Protein AF-A0A3B9V8P4-F1 (afdb_monomer)

Structure (mmCIF, N/CA/C/O backbone):
data_AF-A0A3B9V8P4-F1
#
_entry.id   AF-A0A3B9V8P4-F1
#
loop_
_atom_site.group_PDB
_atom_sit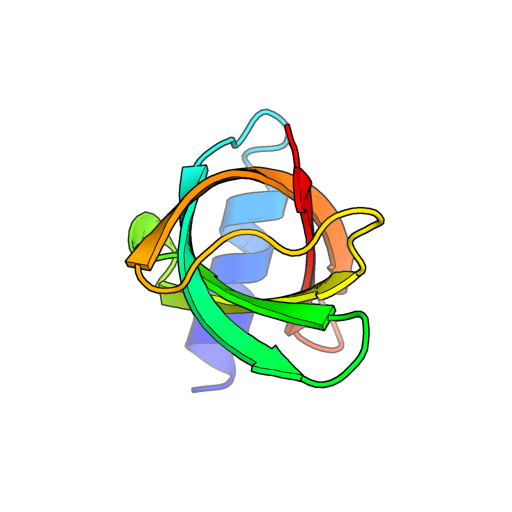e.id
_atom_site.type_symbol
_atom_site.label_atom_id
_atom_site.label_alt_id
_atom_site.label_comp_id
_atom_site.label_asym_id
_atom_site.label_entity_id
_atom_site.label_seq_id
_atom_site.pdbx_PDB_ins_code
_atom_site.Cartn_x
_atom_site.Cartn_y
_atom_site.Cartn_z
_atom_site.occupancy
_atom_site.B_iso_or_equiv
_atom_site.auth_seq_id
_atom_site.auth_comp_id
_atom_site.auth_asym_id
_atom_site.auth_atom_id
_atom_site.pdbx_PDB_model_num
ATOM 1 N N . ARG A 1 1 ? 10.816 -13.680 -7.701 1.00 74.06 1 ARG A N 1
ATOM 2 C CA . ARG A 1 1 ? 10.060 -12.753 -6.818 1.00 74.06 1 ARG A CA 1
ATOM 3 C C . ARG A 1 1 ? 10.411 -11.291 -7.103 1.00 74.06 1 ARG A C 1
ATOM 5 O O . ARG A 1 1 ? 9.497 -10.559 -7.437 1.00 74.06 1 ARG A O 1
ATOM 12 N N . ALA A 1 2 ? 11.692 -10.897 -7.086 1.00 79.38 2 ALA A N 1
ATOM 13 C CA . ALA A 1 2 ? 12.113 -9.506 -7.326 1.00 79.38 2 ALA A CA 1
ATOM 14 C C . ALA A 1 2 ? 11.569 -8.880 -8.628 1.00 79.38 2 ALA A C 1
ATOM 16 O O . ALA A 1 2 ? 11.069 -7.761 -8.594 1.00 79.38 2 ALA A O 1
ATOM 17 N N . SER A 1 3 ? 11.587 -9.612 -9.749 1.00 90.62 3 SER A N 1
ATOM 18 C CA . SER A 1 3 ? 11.019 -9.124 -11.015 1.00 90.62 3 SER A CA 1
ATOM 19 C C . SER A 1 3 ? 9.512 -8.871 -10.918 1.00 90.62 3 SER A C 1
ATOM 21 O O . SER A 1 3 ? 9.038 -7.843 -11.381 1.00 90.62 3 SER A O 1
ATOM 23 N N . ASN A 1 4 ? 8.758 -9.761 -10.260 1.00 91.62 4 ASN A N 1
ATOM 24 C CA . ASN A 1 4 ? 7.309 -9.599 -10.100 1.00 91.62 4 ASN A CA 1
ATOM 25 C C . ASN A 1 4 ? 6.985 -8.340 -9.292 1.00 91.62 4 ASN A C 1
ATOM 27 O O . ASN A 1 4 ? 6.094 -7.590 -9.670 1.00 91.62 4 ASN A O 1
ATOM 31 N N . ASP A 1 5 ? 7.715 -8.094 -8.203 1.00 93.06 5 ASP A N 1
ATOM 32 C CA . ASP A 1 5 ? 7.483 -6.915 -7.365 1.00 93.06 5 ASP A CA 1
ATOM 33 C C . ASP A 1 5 ? 7.890 -5.620 -8.090 1.00 93.06 5 ASP A C 1
ATOM 35 O O . ASP A 1 5 ? 7.198 -4.610 -7.979 1.00 93.06 5 ASP A O 1
ATOM 39 N N . HIS A 1 6 ? 8.927 -5.669 -8.935 1.00 93.88 6 HIS A N 1
ATOM 40 C CA . HIS A 1 6 ? 9.279 -4.561 -9.825 1.00 93.88 6 HIS A CA 1
ATOM 41 C C . HIS A 1 6 ? 8.164 -4.244 -10.839 1.00 93.88 6 HIS A C 1
ATOM 43 O O . HIS A 1 6 ? 7.766 -3.088 -10.970 1.00 93.88 6 HIS A O 1
ATOM 49 N N . TYR A 1 7 ? 7.602 -5.252 -11.515 1.00 95.12 7 TYR A N 1
ATOM 50 C CA . TYR A 1 7 ? 6.507 -5.030 -12.469 1.00 95.12 7 TYR A CA 1
ATOM 51 C C . TYR A 1 7 ? 5.217 -4.547 -11.798 1.00 95.12 7 TYR A C 1
ATOM 53 O O . TYR A 1 7 ? 4.511 -3.728 -12.380 1.00 95.12 7 TYR A O 1
ATOM 61 N N . LYS A 1 8 ? 4.926 -4.974 -10.562 1.00 95.94 8 LYS A N 1
ATOM 62 C CA . LYS A 1 8 ? 3.807 -4.423 -9.777 1.00 95.94 8 LYS A CA 1
ATOM 63 C C . LYS A 1 8 ? 4.005 -2.939 -9.469 1.00 95.94 8 LYS A C 1
ATOM 65 O O . LYS A 1 8 ? 3.066 -2.161 -9.605 1.00 95.94 8 LYS A O 1
ATOM 70 N N . CYS A 1 9 ? 5.225 -2.535 -9.107 1.00 96.44 9 CYS A N 1
ATOM 71 C CA . CYS A 1 9 ? 5.555 -1.121 -8.919 1.00 96.44 9 CYS A CA 1
ATOM 72 C C . CYS A 1 9 ? 5.340 -0.331 -10.215 1.00 96.44 9 CYS A C 1
ATOM 74 O O . CYS A 1 9 ? 4.690 0.711 -10.194 1.00 96.44 9 CYS A O 1
ATOM 76 N N . LEU A 1 10 ? 5.828 -0.849 -11.348 1.00 97.19 10 LEU A N 1
ATOM 77 C CA . LEU A 1 10 ? 5.649 -0.212 -12.654 1.00 97.19 10 LEU A CA 1
ATOM 78 C C . LEU A 1 10 ? 4.165 -0.075 -13.029 1.00 97.19 10 LEU A C 1
ATOM 80 O O . LEU A 1 10 ? 3.746 1.002 -13.448 1.00 97.19 10 LEU A O 1
ATOM 84 N N . TYR A 1 11 ? 3.370 -1.127 -12.823 1.00 97.12 11 TYR A N 1
ATOM 85 C CA . TYR A 1 11 ? 1.922 -1.100 -13.036 1.00 97.12 11 TYR A CA 1
ATOM 86 C C . TYR A 1 11 ? 1.254 0.013 -12.220 1.00 97.12 11 TYR A C 1
ATOM 88 O O . TYR A 1 11 ? 0.485 0.798 -12.767 1.00 97.12 11 TYR A O 1
ATOM 96 N N . LEU A 1 12 ? 1.584 0.144 -10.934 1.00 97.38 12 LEU A N 1
ATOM 97 C CA . LEU A 1 12 ? 0.996 1.172 -10.070 1.00 97.38 12 LEU A CA 1
ATOM 98 C C . LEU A 1 12 ? 1.472 2.594 -10.412 1.00 97.38 12 LEU A C 1
ATOM 100 O O . LEU A 1 12 ? 0.698 3.537 -10.282 1.00 97.38 12 LEU A O 1
ATOM 104 N N . ILE A 1 13 ? 2.703 2.761 -10.910 1.00 97.06 13 ILE A N 1
ATOM 105 C CA . ILE A 1 13 ? 3.191 4.048 -11.443 1.00 97.06 13 ILE A CA 1
ATOM 106 C C . ILE A 1 13 ? 2.409 4.452 -12.700 1.00 97.06 13 ILE A C 1
ATOM 108 O O . ILE A 1 13 ? 2.066 5.621 -12.865 1.00 97.06 13 ILE A O 1
ATOM 112 N N . GLN A 1 14 ? 2.115 3.494 -13.582 1.00 97.38 14 GLN A N 1
ATOM 113 C CA . GLN A 1 14 ? 1.356 3.733 -14.815 1.00 97.38 14 GLN A CA 1
ATOM 114 C C . GLN A 1 14 ? -0.138 3.994 -14.562 1.00 97.38 14 GLN A C 1
ATOM 116 O O . GLN A 1 14 ? -0.802 4.579 -15.414 1.00 97.38 14 GLN A O 1
ATOM 121 N N . ASN A 1 15 ? -0.656 3.608 -13.392 1.00 97.19 15 ASN A N 1
ATOM 122 C CA . ASN A 1 15 ? -2.058 3.757 -13.003 1.00 97.19 15 ASN A CA 1
ATOM 123 C C . ASN A 1 15 ? -2.187 4.620 -11.727 1.00 97.19 15 ASN A C 1
ATOM 125 O O . ASN A 1 15 ? -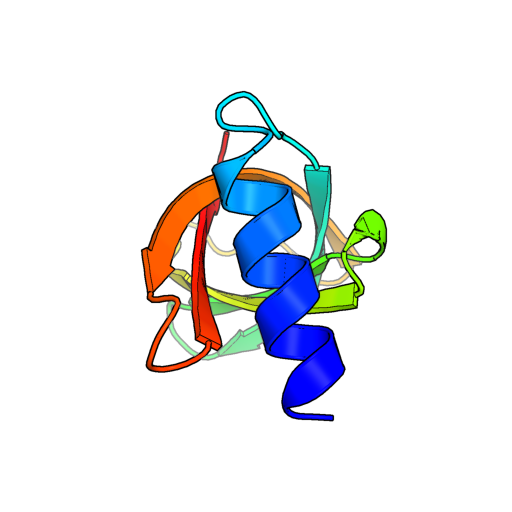2.547 4.108 -10.668 1.00 97.19 15 ASN A O 1
ATOM 129 N N . PRO A 1 16 ? -1.924 5.940 -11.785 1.00 94.06 16 PRO A N 1
ATOM 130 C CA . PRO A 1 16 ? -1.886 6.801 -10.595 1.00 94.06 16 PRO A CA 1
ATOM 131 C C . PRO A 1 16 ? -3.249 6.977 -9.903 1.00 94.06 16 PRO A C 1
ATOM 133 O O . PRO A 1 16 ? -3.305 7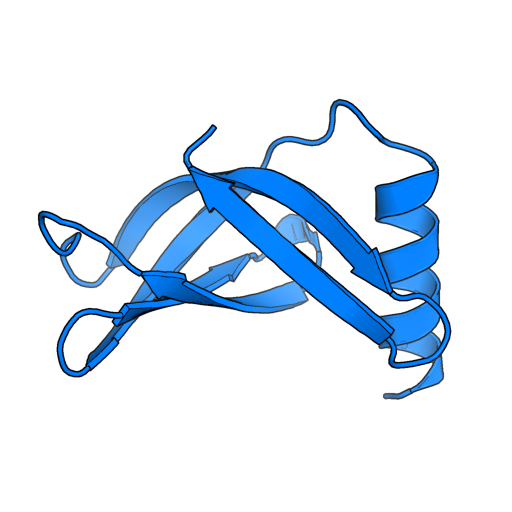.344 -8.731 1.00 94.06 16 PRO A O 1
ATOM 136 N N . SER A 1 17 ? -4.349 6.722 -10.615 1.00 95.69 17 SER A N 1
ATOM 137 C CA . SER A 1 17 ? -5.715 6.719 -10.079 1.00 95.69 17 SER A CA 1
ATOM 138 C C . SER A 1 17 ? -6.145 5.361 -9.521 1.00 95.69 17 SER A C 1
ATOM 140 O O . SER A 1 17 ? -7.312 5.211 -9.157 1.00 95.69 17 SER A O 1
ATOM 142 N N . TRP A 1 18 ? -5.239 4.378 -9.471 1.00 97.44 18 TRP A N 1
ATOM 143 C CA . TRP A 1 18 ? -5.553 3.039 -8.995 1.00 97.44 18 TRP A CA 1
ATOM 144 C C . TRP A 1 18 ? -6.122 3.078 -7.573 1.00 97.44 18 TRP A C 1
ATOM 146 O O . TRP A 1 18 ? -5.567 3.705 -6.661 1.00 97.44 18 TRP A O 1
ATOM 156 N N . GLN A 1 19 ? -7.238 2.376 -7.409 1.00 97.44 19 GLN A N 1
ATOM 157 C CA . GLN A 1 19 ? -7.854 2.058 -6.134 1.00 97.44 19 GLN A CA 1
ATOM 158 C C . GLN A 1 19 ? -8.235 0.586 -6.175 1.00 97.44 19 GLN A C 1
ATOM 160 O O . GLN A 1 19 ? -8.745 0.119 -7.191 1.00 97.44 19 GLN A O 1
ATOM 165 N N . GLY A 1 20 ? -8.009 -0.126 -5.081 1.00 96.81 20 GLY A N 1
ATOM 166 C CA . GLY A 1 20 ? -8.300 -1.550 -5.010 1.00 96.81 20 GLY A CA 1
ATOM 167 C C . GLY A 1 20 ? -8.647 -1.990 -3.602 1.00 96.81 20 GLY A C 1
ATOM 168 O O . GLY A 1 20 ? -8.372 -1.300 -2.619 1.00 96.81 20 GLY A O 1
ATOM 169 N N . GLU A 1 21 ? -9.284 -3.148 -3.508 1.00 97.81 21 GLU A N 1
ATOM 170 C CA . GLU A 1 21 ? -9.693 -3.725 -2.234 1.00 97.81 21 GLU A CA 1
ATOM 171 C C . GLU A 1 21 ? -8.485 -4.337 -1.508 1.00 97.81 21 GLU A C 1
ATOM 173 O O . GLU A 1 21 ? -7.772 -5.186 -2.049 1.00 97.81 21 GLU A O 1
ATOM 178 N N . GLY A 1 22 ? -8.262 -3.908 -0.268 1.00 97.50 22 GLY A N 1
ATOM 179 C CA . GLY A 1 22 ? -7.392 -4.579 0.687 1.00 97.50 22 GLY A CA 1
ATOM 180 C C . GLY A 1 22 ? -8.225 -5.324 1.724 1.00 97.50 22 GLY A C 1
ATOM 181 O O . GLY A 1 22 ? -9.135 -4.747 2.311 1.00 97.50 22 GLY A O 1
ATOM 182 N N . VAL A 1 23 ? -7.883 -6.581 1.990 1.00 97.81 23 VAL A N 1
ATOM 183 C CA . VAL A 1 23 ? -8.504 -7.410 3.033 1.00 97.81 23 VAL A CA 1
ATOM 184 C C . VAL A 1 23 ? -7.586 -7.464 4.247 1.00 97.81 23 VAL A C 1
ATOM 186 O O . VAL A 1 23 ? -6.397 -7.762 4.104 1.00 97.81 23 VAL A O 1
ATOM 189 N N . VAL A 1 24 ? -8.116 -7.190 5.437 1.00 97.56 24 VAL A N 1
ATOM 190 C CA . VAL A 1 24 ? -7.362 -7.268 6.695 1.00 97.56 24 VAL A CA 1
ATOM 191 C C . VAL A 1 24 ? -7.086 -8.726 7.040 1.00 97.56 24 VAL A C 1
ATOM 193 O O . VAL A 1 24 ? -8.006 -9.499 7.291 1.00 97.56 24 VAL A O 1
ATOM 196 N N . VAL A 1 25 ? -5.812 -9.106 7.100 1.00 97.31 25 VAL A N 1
ATOM 197 C CA . VAL A 1 25 ? -5.403 -10.484 7.431 1.00 97.31 25 VAL A CA 1
ATOM 198 C C . VAL A 1 25 ? -4.848 -10.621 8.848 1.00 97.31 25 VAL A C 1
ATOM 200 O O . VAL A 1 25 ? -4.882 -11.711 9.413 1.00 97.31 25 VAL A O 1
ATOM 203 N N . ASP A 1 26 ? -4.336 -9.533 9.428 1.00 95.62 26 ASP A N 1
ATOM 204 C CA . ASP A 1 26 ? -3.822 -9.487 10.802 1.00 95.62 26 ASP A CA 1
ATOM 205 C C . ASP A 1 26 ? -3.841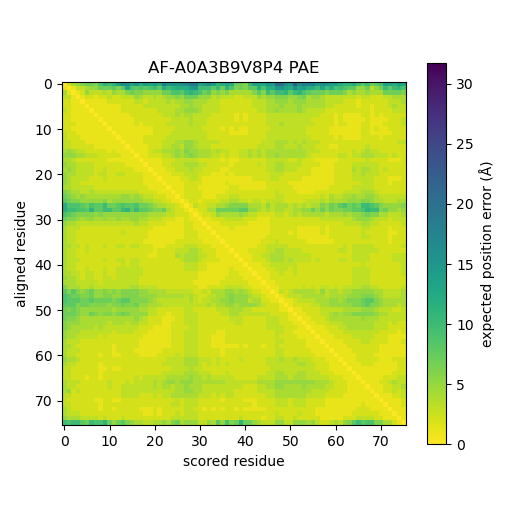 -8.042 11.328 1.00 95.62 26 ASP A C 1
ATOM 207 O O . ASP A 1 26 ? -3.749 -7.086 10.556 1.00 95.62 26 ASP A O 1
ATOM 211 N N . THR A 1 27 ? -3.896 -7.869 12.645 1.00 94.31 27 THR A N 1
ATOM 212 C CA . THR A 1 27 ? -3.786 -6.568 13.319 1.00 94.31 27 THR A CA 1
ATOM 213 C C . THR A 1 27 ? -2.788 -6.679 14.463 1.00 94.31 27 THR A C 1
ATOM 215 O O . THR A 1 27 ? -2.928 -7.543 15.328 1.00 94.31 27 THR A O 1
ATOM 218 N N . ARG A 1 28 ? -1.775 -5.807 14.497 1.00 89.38 28 ARG A N 1
ATOM 219 C CA . ARG A 1 28 ? -0.736 -5.789 15.538 1.00 89.38 28 ARG A CA 1
ATOM 220 C C . ARG A 1 28 ? -0.469 -4.368 16.009 1.00 89.38 28 ARG A C 1
ATOM 222 O O . ARG A 1 28 ? 0.026 -3.541 15.244 1.00 89.38 28 ARG A O 1
ATOM 229 N N . GLY A 1 29 ? -0.730 -4.105 17.286 1.00 89.25 29 GLY A N 1
ATOM 230 C CA . GLY A 1 29 ? -0.563 -2.766 17.850 1.00 89.25 29 GLY A CA 1
ATOM 231 C C . GLY A 1 29 ? -1.488 -1.774 17.149 1.00 89.25 29 GLY A C 1
ATOM 232 O O . GLY A 1 29 ? -2.687 -1.989 17.125 1.00 89.25 29 GLY A O 1
ATOM 233 N N . ASP A 1 30 ? -0.937 -0.717 16.555 1.00 92.75 30 ASP A N 1
ATOM 234 C CA . ASP A 1 30 ? -1.677 0.317 15.817 1.00 92.75 30 ASP A CA 1
ATOM 235 C C . ASP A 1 30 ? -1.698 0.100 14.290 1.00 92.75 30 ASP A C 1
ATOM 237 O O . ASP A 1 30 ? -2.114 0.988 13.537 1.00 92.75 30 ASP A O 1
ATOM 241 N N . LYS A 1 31 ? -1.241 -1.066 13.813 1.00 95.06 31 LYS A N 1
ATOM 242 C CA . LYS A 1 31 ? -1.161 -1.398 12.387 1.00 95.06 31 LYS A CA 1
ATOM 243 C C . LYS A 1 31 ? -2.031 -2.593 12.029 1.00 95.06 31 LYS A C 1
ATOM 245 O O . LYS A 1 31 ? -2.043 -3.603 12.730 1.00 95.06 31 LYS A O 1
ATOM 250 N N . ALA A 1 32 ? -2.668 -2.504 10.870 1.00 96.62 32 ALA A N 1
ATOM 251 C CA . ALA A 1 32 ? -3.335 -3.618 10.215 1.00 96.62 32 ALA A CA 1
ATOM 252 C C . ALA A 1 32 ? -2.510 -4.071 9.001 1.00 96.62 32 ALA A C 1
ATOM 254 O O . ALA A 1 32 ? -1.991 -3.247 8.243 1.00 96.62 32 ALA A O 1
ATOM 255 N N . LEU A 1 33 ? -2.350 -5.385 8.853 1.00 97.31 33 LEU A N 1
ATOM 256 C CA . LEU A 1 33 ? -1.763 -6.034 7.688 1.00 97.31 33 LEU A CA 1
ATOM 257 C C . LEU A 1 33 ? -2.881 -6.306 6.683 1.00 97.31 33 LEU A C 1
ATOM 259 O O . LEU A 1 33 ? -3.854 -6.988 6.998 1.00 97.31 33 LEU A O 1
ATOM 263 N N . PHE A 1 34 ? -2.711 -5.805 5.469 1.00 97.50 34 PHE A N 1
ATOM 264 C CA . PHE A 1 34 ? -3.630 -6.016 4.362 1.00 97.50 34 PHE A CA 1
ATOM 265 C C . PHE A 1 34 ? -3.023 -6.967 3.352 1.00 97.50 34 PHE A C 1
ATOM 267 O O . PHE A 1 34 ? -1.837 -6.862 3.035 1.00 97.50 34 PHE A O 1
ATOM 274 N N . MET A 1 35 ? -3.857 -7.834 2.794 1.00 97.62 35 MET A N 1
ATOM 275 C CA . MET A 1 35 ? -3.624 -8.479 1.512 1.00 97.62 35 MET A CA 1
ATOM 276 C C . MET A 1 35 ? -4.412 -7.722 0.449 1.00 97.62 35 MET A C 1
ATOM 278 O O . MET A 1 35 ? -5.602 -7.493 0.616 1.00 97.62 35 MET A O 1
ATOM 282 N N . ILE A 1 36 ? -3.754 -7.342 -0.642 1.00 97.38 36 ILE A N 1
ATOM 283 C CA . ILE A 1 36 ? -4.365 -6.686 -1.798 1.00 97.38 36 ILE A CA 1
ATOM 284 C C . ILE A 1 36 ? -4.384 -7.717 -2.930 1.00 97.38 36 ILE A C 1
ATOM 286 O O . ILE A 1 36 ? -3.342 -7.916 -3.5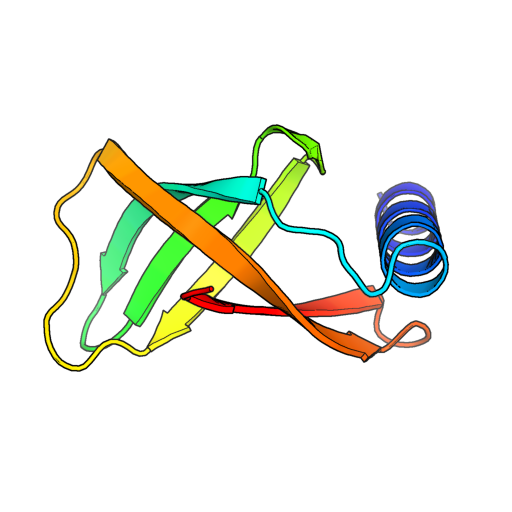71 1.00 97.38 36 ILE A O 1
ATOM 290 N N . PRO A 1 37 ? -5.508 -8.424 -3.159 1.00 95.69 37 PRO A N 1
ATOM 291 C CA . PRO A 1 37 ? -5.541 -9.569 -4.066 1.00 95.69 37 PRO A CA 1
ATOM 292 C C . PRO A 1 37 ? -5.229 -9.192 -5.515 1.00 95.69 37 PRO A C 1
ATOM 294 O O . PRO A 1 37 ? -4.463 -9.894 -6.168 1.00 95.69 37 PRO A O 1
ATOM 297 N N . GLU A 1 38 ? -5.755 -8.057 -5.987 1.00 95.75 38 GLU A N 1
ATOM 298 C CA . GLU A 1 38 ? -5.640 -7.611 -7.384 1.00 95.75 38 GLU A CA 1
ATOM 299 C C . GLU A 1 38 ? -4.181 -7.477 -7.849 1.00 95.75 38 GLU A C 1
ATOM 301 O O . GLU A 1 38 ? -3.818 -7.953 -8.921 1.00 95.75 38 GLU A O 1
ATOM 306 N N . VAL A 1 39 ? -3.321 -6.883 -7.016 1.00 95.00 39 VAL A N 1
ATOM 307 C CA . VAL A 1 39 ? -1.886 -6.717 -7.314 1.00 95.00 39 VAL A CA 1
ATOM 308 C C . VAL A 1 39 ? -1.010 -7.770 -6.627 1.00 95.00 39 VAL A C 1
ATOM 310 O O . VAL A 1 39 ? 0.211 -7.782 -6.795 1.00 95.00 39 VAL A O 1
ATOM 313 N N . GLY A 1 40 ? -1.605 -8.668 -5.838 1.00 94.88 40 GLY A N 1
ATOM 314 C CA . GLY A 1 40 ? -0.896 -9.696 -5.078 1.00 94.88 40 GLY A CA 1
ATOM 315 C C . GLY A 1 40 ? 0.183 -9.114 -4.158 1.00 94.88 40 GLY A C 1
ATOM 316 O O . GLY A 1 40 ? 1.328 -9.585 -4.173 1.00 94.88 40 GLY A O 1
ATOM 317 N N . MET A 1 41 ? -0.145 -8.054 -3.415 1.00 94.88 41 MET A N 1
ATOM 318 C CA . MET A 1 41 ? 0.761 -7.389 -2.467 1.00 94.88 41 MET A CA 1
ATOM 319 C C . MET A 1 41 ? 0.227 -7.484 -1.041 1.00 94.88 41 MET A C 1
ATOM 321 O O . MET A 1 41 ? -0.975 -7.600 -0.825 1.00 94.88 41 MET A O 1
ATOM 325 N N . MET A 1 42 ? 1.130 -7.414 -0.064 1.00 95.38 42 MET A N 1
ATOM 326 C CA . MET A 1 42 ? 0.768 -7.222 1.337 1.00 95.38 42 MET A CA 1
ATOM 327 C C . MET A 1 42 ? 1.391 -5.935 1.857 1.00 95.38 42 MET A C 1
ATOM 329 O O . MET A 1 42 ? 2.502 -5.583 1.461 1.00 95.38 42 MET A O 1
ATOM 333 N N . THR A 1 43 ? 0.687 -5.237 2.741 1.00 95.19 43 THR A N 1
ATOM 334 C CA . THR A 1 43 ? 1.149 -3.959 3.292 1.00 95.19 43 THR A CA 1
ATOM 335 C C . THR A 1 43 ? 0.654 -3.756 4.716 1.00 95.19 43 THR A C 1
ATOM 337 O O . THR A 1 43 ? -0.413 -4.244 5.081 1.00 95.19 43 THR A O 1
ATOM 340 N N . GLN A 1 44 ? 1.433 -3.048 5.531 1.00 95.69 44 GLN A N 1
ATOM 341 C CA . GLN A 1 44 ? 1.028 -2.657 6.877 1.00 95.69 44 GLN A CA 1
ATOM 342 C C . GLN A 1 44 ? 0.668 -1.181 6.893 1.00 95.69 44 GLN A C 1
ATOM 344 O O . GLN A 1 44 ? 1.497 -0.331 6.570 1.00 95.69 44 GLN A O 1
ATOM 349 N N . ILE A 1 45 ? -0.548 -0.879 7.327 1.00 95.56 45 ILE A N 1
ATOM 350 C CA . ILE A 1 45 ? -1.071 0.482 7.372 1.00 95.56 45 ILE A CA 1
ATOM 351 C C . ILE A 1 45 ? -1.451 0.797 8.814 1.00 95.56 45 ILE A C 1
ATOM 353 O O . ILE A 1 45 ? -2.077 -0.012 9.499 1.00 95.56 45 ILE A O 1
ATOM 357 N N . LYS A 1 46 ? -1.045 1.977 9.284 1.00 94.06 46 LYS A N 1
ATOM 358 C CA . LYS A 1 46 ? -1.406 2.481 10.609 1.00 94.06 46 LYS A CA 1
ATOM 359 C C . LYS A 1 46 ? -2.825 3.042 10.587 1.00 94.06 46 LYS A C 1
ATOM 361 O O . LYS A 1 46 ? -3.144 3.858 9.724 1.00 94.06 46 LYS A O 1
ATOM 366 N N . PHE A 1 47 ? -3.636 2.663 11.568 1.00 89.69 47 PHE A N 1
ATOM 367 C CA . PHE A 1 47 ? -5.006 3.144 11.726 1.00 89.69 47 PHE A CA 1
ATOM 368 C C . PHE A 1 47 ? -5.206 3.815 13.084 1.00 89.69 47 PHE A C 1
ATOM 370 O O . PHE A 1 47 ? -4.551 3.474 14.065 1.00 89.69 47 PHE A O 1
ATOM 377 N N . LYS A 1 48 ? -6.125 4.787 13.141 1.00 88.19 48 LYS A N 1
ATOM 378 C CA . LYS A 1 48 ? -6.605 5.342 14.419 1.00 88.19 48 LYS A CA 1
ATOM 379 C C . LYS A 1 48 ? -7.566 4.373 15.108 1.00 88.19 48 LYS A C 1
ATOM 381 O O . LYS A 1 48 ? -7.447 4.144 16.304 1.00 88.19 48 LYS A O 1
ATOM 386 N N . THR A 1 49 ? -8.472 3.801 14.322 1.00 90.56 49 THR A N 1
ATOM 387 C CA . THR A 1 49 ? -9.380 2.725 14.717 1.00 90.56 49 THR A CA 1
ATOM 388 C C . THR A 1 49 ? -9.054 1.539 13.831 1.00 90.56 49 THR A C 1
ATOM 390 O O . THR A 1 49 ? -9.161 1.660 12.610 1.00 90.56 49 THR A O 1
ATOM 393 N N . LEU A 1 50 ? -8.571 0.447 14.425 1.00 92.31 50 LEU A N 1
ATOM 394 C CA . LEU A 1 50 ? -8.195 -0.741 13.664 1.00 92.31 50 LEU A CA 1
ATOM 395 C C . LEU A 1 50 ? -9.440 -1.344 13.003 1.00 92.31 50 LEU A C 1
ATOM 397 O O . LEU A 1 50 ? -10.445 -1.505 13.696 1.00 92.31 50 LEU A O 1
ATOM 401 N N . PRO A 1 51 ? -9.367 -1.679 11.708 1.00 92.88 51 PRO A N 1
ATOM 402 C CA . PRO A 1 51 ? -10.403 -2.464 11.060 1.00 92.88 51 PRO A CA 1
ATOM 403 C C . PRO A 1 51 ? -10.399 -3.900 11.597 1.00 92.88 51 PRO A C 1
ATOM 405 O O . PRO A 1 51 ? -9.381 -4.388 12.105 1.00 92.88 51 PRO A O 1
ATOM 408 N N . GLU A 1 52 ? -11.539 -4.570 11.491 1.00 94.62 52 GLU A N 1
ATOM 409 C CA . GLU A 1 52 ? -11.692 -5.954 11.924 1.00 94.62 52 GLU A CA 1
ATOM 410 C C . GLU A 1 52 ? -10.994 -6.919 10.959 1.00 94.62 52 GLU A C 1
ATOM 412 O O . GLU A 1 52 ? -10.712 -6.612 9.799 1.00 94.62 52 GLU A O 1
ATOM 417 N N . ARG A 1 53 ? -10.690 -8.124 11.442 1.00 94.75 53 ARG A N 1
ATOM 418 C CA . ARG A 1 53 ? -10.151 -9.185 10.591 1.00 94.75 53 ARG A CA 1
ATOM 419 C C . ARG A 1 53 ? -11.169 -9.547 9.505 1.00 94.75 53 ARG A C 1
ATOM 421 O O . ARG A 1 53 ? -12.363 -9.591 9.770 1.00 94.75 53 ARG A O 1
ATOM 428 N N . ASP A 1 54 ? -10.670 -9.829 8.304 1.00 95.69 54 ASP A N 1
ATOM 429 C CA . ASP A 1 54 ? -11.454 -10.110 7.097 1.00 95.69 54 ASP A CA 1
ATOM 430 C C . ASP A 1 54 ? -12.284 -8.910 6.584 1.00 95.69 54 ASP A C 1
ATOM 432 O O . ASP A 1 54 ? -12.972 -9.023 5.566 1.00 95.69 54 ASP A O 1
ATOM 436 N N . GLU A 1 55 ? -12.164 -7.731 7.212 1.00 96.69 55 GLU A N 1
ATOM 437 C CA . GLU A 1 55 ? -12.753 -6.491 6.708 1.00 96.69 55 GLU A CA 1
ATOM 438 C C . GLU A 1 55 ? -12.079 -6.062 5.396 1.00 96.69 55 GLU A C 1
ATOM 440 O O . GLU A 1 55 ? -10.862 -6.187 5.206 1.00 96.69 55 GLU A O 1
ATOM 445 N N . LYS A 1 56 ? -12.894 -5.539 4.480 1.00 97.19 56 LYS A N 1
ATOM 446 C CA . LYS A 1 56 ? -12.478 -5.024 3.176 1.00 97.19 56 LYS A CA 1
ATOM 447 C C . LYS A 1 56 ? -12.413 -3.506 3.228 1.00 97.19 56 LYS A C 1
ATOM 449 O O . LYS A 1 56 ? -13.414 -2.848 3.494 1.00 97.19 56 LYS A O 1
ATOM 454 N N . VAL A 1 57 ? -11.249 -2.950 2.916 1.00 96.19 57 VAL A N 1
ATOM 455 C CA . VAL A 1 57 ? -11.012 -1.504 2.885 1.00 96.19 57 VAL A CA 1
ATOM 456 C C . VAL A 1 57 ? -10.529 -1.109 1.499 1.00 96.19 57 VAL A C 1
ATOM 458 O O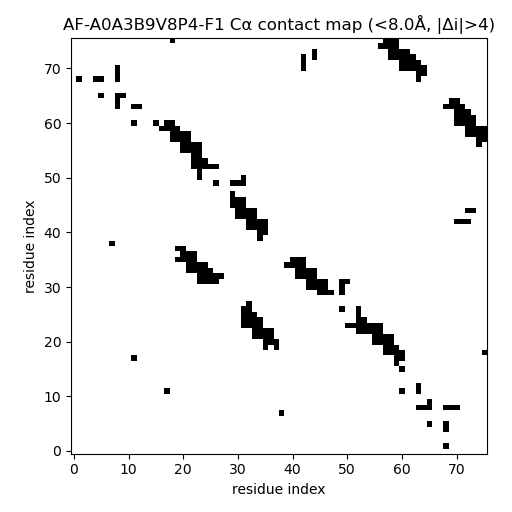 . VAL A 1 57 ? -9.624 -1.730 0.943 1.00 96.19 57 VAL A O 1
ATOM 461 N N . LEU A 1 58 ? -11.112 -0.051 0.939 1.00 97.44 58 LEU A N 1
ATOM 462 C CA . LEU A 1 58 ? -10.642 0.517 -0.319 1.00 97.44 58 LEU A CA 1
ATOM 463 C C . LEU A 1 58 ? -9.319 1.257 -0.084 1.00 97.44 58 LEU A C 1
ATOM 465 O O . LEU A 1 58 ? -9.239 2.170 0.741 1.00 97.44 58 LEU A O 1
ATOM 469 N N . LEU A 1 59 ? -8.275 0.853 -0.801 1.00 97.25 59 LEU A N 1
ATOM 470 C CA . LEU A 1 59 ? -6.928 1.398 -0.692 1.00 97.25 59 LEU A CA 1
ATOM 471 C C . LEU A 1 59 ? -6.528 2.113 -1.978 1.00 97.25 59 LEU A C 1
ATOM 473 O O . LEU A 1 59 ? -6.906 1.711 -3.073 1.00 97.25 59 LEU A O 1
ATOM 477 N N . LYS A 1 60 ? -5.684 3.133 -1.837 1.00 97.44 60 LYS A N 1
ATOM 478 C CA . LYS A 1 60 ? -4.992 3.811 -2.937 1.00 97.44 60 LYS A CA 1
ATOM 479 C C . LYS A 1 60 ? -3.491 3.861 -2.688 1.00 97.44 60 LYS A C 1
ATOM 481 O O . LYS A 1 60 ? -3.031 3.773 -1.544 1.00 97.44 60 LYS A O 1
ATOM 486 N N . VAL A 1 61 ? -2.721 4.047 -3.755 1.00 97.44 61 VAL A N 1
ATOM 487 C CA . VAL A 1 61 ? -1.265 4.218 -3.664 1.00 97.44 61 VAL A CA 1
ATOM 488 C C . VAL A 1 61 ? -0.944 5.578 -3.041 1.00 97.44 61 VAL A C 1
ATOM 490 O O . VAL A 1 61 ? -1.505 6.604 -3.427 1.00 97.44 61 VAL A O 1
ATOM 493 N N . SER A 1 62 ? -0.045 5.609 -2.056 1.00 96.31 62 SER A N 1
ATOM 494 C CA . SER A 1 62 ? 0.515 6.859 -1.529 1.00 96.31 62 SER A CA 1
ATOM 495 C C . SER A 1 62 ? 1.875 7.184 -2.133 1.00 96.31 62 SER A C 1
ATOM 497 O O . SER A 1 62 ? 2.157 8.350 -2.387 1.00 96.31 62 SER A O 1
ATOM 499 N N . SER A 1 63 ? 2.724 6.174 -2.322 1.00 96.62 63 SER A N 1
ATOM 500 C CA . SER A 1 63 ? 4.035 6.312 -2.956 1.00 96.62 63 SER A CA 1
ATOM 501 C C . SER A 1 63 ? 4.551 4.961 -3.446 1.00 96.62 63 SER A C 1
ATOM 503 O O . SER A 1 63 ? 4.190 3.914 -2.904 1.00 96.62 63 SER A O 1
ATOM 505 N N . VAL A 1 64 ? 5.407 5.005 -4.466 1.00 97.00 64 VAL A N 1
ATOM 506 C CA . VAL A 1 64 ? 6.100 3.843 -5.030 1.00 97.00 64 VAL A CA 1
ATOM 507 C C . VAL A 1 64 ? 7.596 4.132 -5.024 1.00 97.00 64 VAL A C 1
ATOM 509 O O . VAL A 1 64 ? 8.027 5.150 -5.561 1.00 97.00 64 VAL A O 1
ATOM 512 N N . ASP A 1 65 ? 8.373 3.226 -4.444 1.00 95.88 65 ASP A N 1
ATOM 513 C CA . ASP A 1 65 ? 9.824 3.168 -4.576 1.00 95.88 65 ASP A CA 1
ATOM 514 C C . ASP A 1 65 ? 10.177 1.997 -5.496 1.00 95.88 65 ASP A C 1
ATOM 516 O O . ASP A 1 65 ? 10.079 0.825 -5.125 1.00 95.88 65 ASP A O 1
ATOM 520 N N . LEU A 1 66 ? 10.559 2.320 -6.731 1.00 94.19 66 LEU A N 1
ATOM 521 C CA . LEU A 1 66 ? 10.860 1.323 -7.754 1.00 94.19 66 LEU A CA 1
ATOM 522 C C . LEU A 1 66 ? 12.180 0.580 -7.492 1.00 94.19 66 LEU A C 1
ATOM 524 O O . LEU A 1 66 ? 12.317 -0.579 -7.895 1.00 94.19 66 LEU A O 1
ATOM 528 N N . VAL A 1 67 ? 13.141 1.240 -6.839 1.00 93.19 67 VAL A N 1
ATOM 529 C CA . VAL A 1 67 ? 14.479 0.697 -6.569 1.00 93.19 67 VAL A CA 1
ATOM 530 C C . VAL A 1 67 ? 14.379 -0.349 -5.465 1.00 93.19 67 VAL A C 1
ATOM 532 O O . VAL A 1 67 ? 14.802 -1.497 -5.647 1.00 93.19 67 VA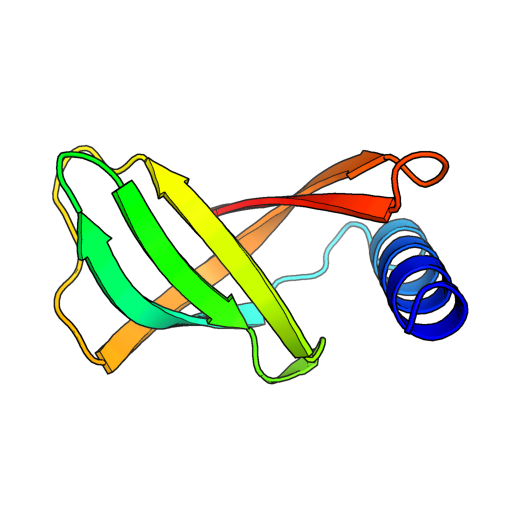L A O 1
ATOM 535 N N . GLU A 1 68 ? 13.706 0.012 -4.374 1.00 94.69 68 GLU A N 1
ATOM 536 C CA . GLU A 1 68 ? 13.470 -0.881 -3.238 1.00 94.69 68 GLU A CA 1
ATOM 537 C C . GLU A 1 68 ? 12.310 -1.862 -3.480 1.00 94.69 68 GLU A C 1
ATOM 539 O O . GLU A 1 68 ? 12.182 -2.868 -2.777 1.00 94.69 68 GLU A O 1
ATOM 544 N N . ARG A 1 69 ? 11.503 -1.631 -4.528 1.00 94.25 69 ARG A N 1
ATOM 545 C CA . ARG A 1 69 ? 10.274 -2.380 -4.864 1.00 94.25 69 ARG A CA 1
ATOM 546 C C . ARG A 1 69 ? 9.245 -2.313 -3.734 1.00 94.25 69 ARG A C 1
ATOM 548 O O . ARG A 1 69 ? 8.598 -3.307 -3.398 1.00 94.25 69 ARG A O 1
ATOM 555 N N . LEU A 1 70 ? 9.125 -1.132 -3.132 1.00 94.44 70 LEU A N 1
ATOM 556 C CA . LEU A 1 70 ? 8.202 -0.854 -2.041 1.00 94.44 70 LEU A CA 1
ATOM 557 C C . LEU A 1 70 ? 7.043 -0.002 -2.538 1.00 94.44 70 LEU A C 1
ATOM 559 O O . LEU A 1 70 ? 7.221 0.963 -3.277 1.00 94.44 70 LEU A O 1
ATOM 563 N N . VAL A 1 71 ? 5.841 -0.339 -2.085 1.00 96.56 71 VAL A N 1
ATOM 564 C CA . VAL A 1 71 ? 4.643 0.458 -2.338 1.00 96.56 71 VAL A CA 1
ATOM 565 C C . VAL A 1 71 ? 3.973 0.738 -1.009 1.00 96.56 71 VAL A C 1
ATOM 567 O O . VAL A 1 71 ? 3.657 -0.181 -0.250 1.00 96.56 71 VAL A O 1
ATOM 570 N N . ASN A 1 72 ? 3.749 2.017 -0.740 1.00 96.44 72 ASN A N 1
ATOM 571 C CA . ASN A 1 72 ? 2.978 2.454 0.407 1.00 96.44 72 ASN A CA 1
ATOM 572 C C . ASN A 1 72 ? 1.535 2.688 -0.031 1.00 96.44 72 ASN A C 1
ATOM 574 O O . ASN A 1 72 ? 1.276 3.355 -1.037 1.00 96.44 72 ASN A O 1
ATOM 578 N N . PHE A 1 73 ? 0.601 2.146 0.744 1.00 96.94 73 PHE A N 1
ATOM 579 C CA . PHE A 1 73 ? -0.831 2.290 0.524 1.00 96.94 73 PHE A CA 1
ATOM 580 C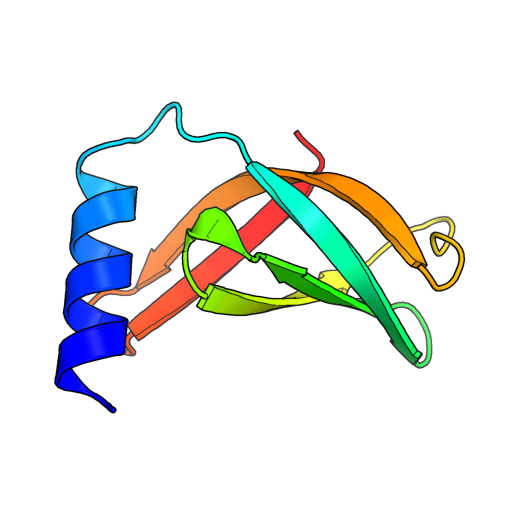 C . PHE A 1 73 ? -1.466 3.050 1.684 1.00 96.94 73 PHE A C 1
ATOM 582 O O . PHE A 1 73 ? -0.941 3.087 2.798 1.00 96.94 73 PHE A O 1
ATOM 589 N N . LYS A 1 74 ? -2.622 3.646 1.415 1.00 96.00 74 LYS A N 1
ATOM 590 C CA . LYS A 1 74 ? -3.466 4.308 2.411 1.00 96.00 74 LYS A CA 1
ATOM 591 C C . LYS A 1 74 ? -4.941 4.096 2.067 1.00 96.00 74 LYS A C 1
ATOM 593 O O . LYS A 1 74 ? -5.230 3.845 0.896 1.00 96.00 74 LYS A O 1
ATOM 598 N N . PRO A 1 75 ? -5.862 4.237 3.033 1.00 95.25 75 PRO A N 1
ATOM 599 C CA . PRO A 1 75 ? -7.291 4.290 2.739 1.00 95.25 75 PRO A CA 1
ATOM 600 C C . PRO A 1 75 ? -7.599 5.344 1.665 1.00 95.25 75 PRO A C 1
ATOM 602 O O . PRO A 1 75 ? -6.967 6.414 1.641 1.00 95.25 75 PRO A O 1
ATOM 605 N N . ALA A 1 76 ? -8.497 4.992 0.743 1.00 90.31 76 ALA A N 1
ATOM 606 C CA . ALA A 1 76 ? -8.913 5.841 -0.371 1.00 90.31 76 ALA A CA 1
ATO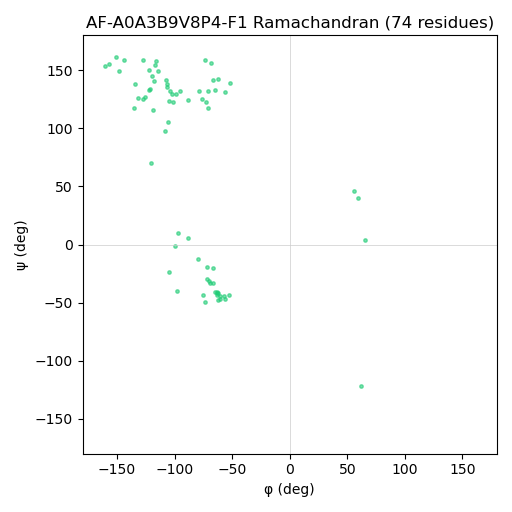M 607 C C . ALA A 1 76 ? -9.649 7.106 0.090 1.00 90.31 76 ALA A C 1
ATOM 609 O O . ALA A 1 76 ? -10.340 7.072 1.127 1.00 90.31 76 ALA A O 1
#

Secondary structure (DSSP, 8-state):
-HHHHHHHHHHHHH-TT-EEEEEEEEEETTEEEEEETTTTEEEEEE-SSPPPTT-EEEEEEEEEETTTTEEEEEE-

Solvent-accessible surface area (backbone atoms only — not comparable to full-atom values): 4459 Å² total; per-residue (Å²): 109,71,67,60,42,37,51,48,42,52,53,48,67,76,37,80,83,49,69,47,59,25,32,27,76,46,76,59,94,57,30,36,33,27,41,25,71,92,76,71,44,73,45,76,38,77,43,96,69,78,78,55,79,72,36,76,42,56,27,24,76,72,49,73,40,67,88,82,45,44,69,46,62,41,77,104

Radius of gyration: 12.11 Å; Cα contacts (8 Å, |Δi|>4): 143; chains: 1; bounding box: 27×20×33 Å

Nearest PDB structures (foldseek):
  2r7d-assembly2_B  TM=9.074E-01  e=1.844E-04  Deinococcus radiodurans R1 = ATCC 13939 = DSM 20539
  5xgu-assembly1_A  TM=7.280E-01  e=9.900E-04  Escherichia coli DEC6A
  5xgu-assembly2_B  TM=7.209E-01  e=1.438E-03  Escherichia coli DEC6A
  1eif-assembly1_A  TM=8.515E-01  e=7.258E-02  Methanocaldococcus jannaschii
  1kl9-assembly1_A  TM=7.365E-01  e=1.735E-01  Homo sapiens

Sequence (76 aa):
RASNDHYKCLYLIQNPSWQGEGVVVDTRGDKALFMIPEVGMMTQIKFKTLPERDEKVLLKVSSVDLVERLVNFKPA

Foldseek 3Di:
DLVLLLVLLVVCVVVQVDKFKWAFADDDDQWTWTQGPVSRDIDIDGDPDDDDHRDIFIKHWPDADNVVSDTDIDGD

Mean predicted aligned error: 2.85 Å

pLDDT: mean 94.79, std 3.77, range [74.06, 97.81]